Protein AF-A0A7S2MCY8-F1 (afdb_monomer)

Secondary structure (DSSP, 8-state):
-PPPPPPSS---SSPPP-EEEEEEE-HHHH-S-EEEEEEEEETTS---PPPTT---HHHHHHSTTEEEEEEE-----TTS--HHHHSSPPEEEEEE-HHHHHHTT--GGGEEEEEEEEETTS-B-

Radius of gyration: 19.54 Å; Cα contacts (8 Å, |Δi|>4): 190; chains: 1; bounding box: 38×48×67 Å

Solvent-accessible surface area (backbone atoms only — not comparable to full-atom values): 7787 Å² total; per-residue (Å²): 137,80,79,81,78,78,75,88,65,86,70,67,92,58,81,86,81,43,66,50,72,48,70,59,47,47,61,58,80,60,80,50,34,36,38,41,38,34,28,48,45,54,59,91,50,86,85,76,78,72,67,77,92,52,59,46,70,67,54,58,63,68,33,87,40,43,32,45,70,52,73,50,83,51,75,83,49,93,86,45,81,51,60,74,47,71,72,46,79,46,45,71,47,78,40,64,31,42,67,34,31,58,76,67,72,44,54,75,95,49,45,37,78,49,74,52,41,24,36,84,87,52,45,82,105

Nearest PDB structures (foldseek):
  1mec-assembly1_1  TM=2.496E-01  e=8.330E+00  Mengo virus

Mean predicted aligned error: 8.43 Å

Organism: NCBI:txid156173

Structure (mmCIF, N/CA/C/O backbone):
data_AF-A0A7S2MCY8-F1
#
_entry.id   AF-A0A7S2MCY8-F1
#
loop_
_atom_site.group_PDB
_atom_site.id
_atom_site.type_symbol
_atom_site.label_atom_id
_atom_site.label_alt_id
_atom_site.label_comp_id
_atom_site.label_asym_id
_atom_site.label_entity_id
_atom_site.label_seq_id
_atom_site.pdbx_PDB_ins_code
_atom_site.Cartn_x
_atom_site.Cartn_y
_atom_site.Cartn_z
_atom_site.occupancy
_atom_site.B_iso_or_equiv
_atom_site.auth_seq_id
_atom_site.auth_comp_id
_atom_site.auth_asym_id
_atom_site.auth_atom_id
_atom_site.pdbx_PDB_model_num
ATOM 1 N N . ASP A 1 1 ? 17.223 -29.636 43.127 1.00 54.00 1 ASP A N 1
ATOM 2 C CA . ASP A 1 1 ? 17.043 -28.565 42.132 1.00 54.00 1 ASP A CA 1
ATOM 3 C C . ASP A 1 1 ? 16.297 -29.063 40.915 1.00 54.00 1 ASP A C 1
ATOM 5 O O . ASP A 1 1 ? 16.877 -29.696 40.044 1.00 54.00 1 ASP A O 1
ATOM 9 N N . ALA A 1 2 ? 14.983 -28.848 40.894 1.00 64.62 2 ALA A N 1
ATOM 10 C CA . ALA A 1 2 ? 14.184 -29.096 39.702 1.00 64.62 2 ALA A CA 1
ATOM 11 C C . ALA A 1 2 ? 14.113 -27.794 38.901 1.00 64.62 2 ALA A C 1
ATOM 13 O O . ALA A 1 2 ? 13.778 -26.746 39.455 1.00 64.62 2 ALA A O 1
ATOM 14 N N . LEU A 1 3 ? 14.444 -27.862 37.611 1.00 68.88 3 LEU A N 1
ATOM 15 C CA . LEU A 1 3 ? 14.271 -26.732 36.705 1.00 68.88 3 LEU A CA 1
ATOM 16 C C . LEU A 1 3 ? 12.782 -26.341 36.650 1.00 68.88 3 LEU A C 1
ATOM 18 O O . LEU A 1 3 ? 11.920 -27.228 36.654 1.00 68.88 3 LEU A O 1
ATOM 22 N N . PRO A 1 4 ? 12.460 -25.037 36.609 1.00 72.19 4 PRO A N 1
ATOM 23 C CA . PRO A 1 4 ? 11.080 -24.584 36.556 1.00 72.19 4 PRO A CA 1
ATOM 24 C C . PRO A 1 4 ? 10.394 -25.107 35.291 1.00 72.19 4 PRO A C 1
ATOM 26 O O . PRO A 1 4 ? 10.974 -25.135 34.205 1.00 72.19 4 PRO A O 1
ATOM 29 N N . SER A 1 5 ? 9.143 -25.542 35.439 1.00 73.94 5 SER A N 1
ATOM 30 C CA . SER A 1 5 ? 8.350 -26.041 34.318 1.00 73.94 5 SER A CA 1
ATOM 31 C C . SER A 1 5 ? 8.036 -24.905 33.335 1.00 73.94 5 SER A C 1
ATOM 33 O O . SER A 1 5 ? 7.703 -23.803 33.783 1.00 73.94 5 SER A O 1
ATOM 35 N N . PRO A 1 6 ? 8.095 -25.145 32.012 1.00 66.31 6 PRO A N 1
ATOM 36 C CA . PRO A 1 6 ? 7.776 -24.120 31.028 1.00 66.31 6 PRO A CA 1
ATOM 37 C C . PRO A 1 6 ? 6.316 -23.654 31.183 1.00 66.31 6 PRO A C 1
ATOM 39 O O . PRO A 1 6 ? 5.439 -24.469 31.499 1.00 66.31 6 PRO A O 1
ATOM 42 N N . PRO A 1 7 ? 6.032 -22.353 30.983 1.00 66.25 7 PRO A N 1
ATOM 43 C CA . PRO A 1 7 ? 4.687 -21.810 31.126 1.00 66.25 7 PRO A CA 1
ATOM 44 C C . PRO A 1 7 ? 3.708 -22.526 30.182 1.00 66.25 7 PRO A C 1
ATOM 46 O O . PRO A 1 7 ? 3.973 -22.707 28.997 1.00 66.25 7 PRO A O 1
ATOM 49 N N . ARG A 1 8 ? 2.560 -22.952 30.728 1.00 61.97 8 ARG A N 1
ATOM 50 C CA . ARG A 1 8 ? 1.523 -23.727 30.012 1.00 61.97 8 ARG A CA 1
ATOM 51 C C . ARG A 1 8 ? 0.753 -22.923 28.969 1.00 61.97 8 ARG A C 1
ATOM 53 O O . ARG A 1 8 ? 0.003 -23.493 28.179 1.00 61.97 8 ARG A O 1
ATOM 60 N N . SER A 1 9 ? 0.885 -21.608 28.980 1.00 60.25 9 SER A N 1
ATOM 61 C CA . SER A 1 9 ? 0.261 -20.767 27.984 1.00 60.25 9 SER A CA 1
ATOM 62 C C . SER A 1 9 ? 1.126 -20.787 26.728 1.00 60.25 9 SER A C 1
ATOM 64 O O . SER A 1 9 ? 2.298 -20.417 26.741 1.00 60.25 9 SER A O 1
ATOM 66 N N . ARG A 1 10 ? 0.515 -21.167 25.604 1.00 54.19 10 ARG A N 1
ATOM 67 C CA . ARG A 1 10 ? 0.941 -20.705 24.281 1.00 54.19 10 ARG A CA 1
ATOM 68 C C . ARG A 1 10 ? 0.765 -19.182 24.237 1.00 54.19 10 ARG A C 1
ATOM 70 O O . ARG A 1 10 ? -0.110 -18.687 23.536 1.00 54.19 10 ARG A O 1
ATOM 77 N N . LEU A 1 11 ? 1.517 -18.441 25.052 1.00 55.22 11 LEU A N 1
ATOM 78 C CA . LEU A 1 11 ? 1.639 -16.996 24.948 1.00 55.22 11 LEU A CA 1
ATOM 79 C C . LEU A 1 11 ? 2.331 -16.756 23.613 1.00 55.22 11 LEU A C 1
ATOM 81 O O . LEU A 1 11 ? 3.553 -16.672 23.532 1.00 55.22 11 LEU A O 1
ATOM 85 N N . GLN A 1 12 ? 1.540 -16.715 22.544 1.00 56.69 12 GLN A N 1
ATOM 86 C CA . GLN A 1 12 ? 1.912 -15.984 21.354 1.00 56.69 12 GLN A CA 1
ATOM 87 C C . GLN A 1 12 ? 2.190 -14.568 21.857 1.00 56.69 12 GLN A C 1
ATOM 89 O O . GLN A 1 12 ? 1.278 -13.824 22.199 1.00 56.69 12 GLN A O 1
ATOM 94 N N . LEU A 1 13 ? 3.472 -14.227 21.994 1.00 62.69 13 LEU A N 1
ATOM 95 C CA . LEU A 1 13 ? 3.911 -12.901 22.437 1.00 62.69 13 LEU A CA 1
ATOM 96 C C . LEU A 1 13 ? 3.576 -11.814 21.398 1.00 62.69 13 LEU A C 1
ATOM 98 O O . LEU A 1 13 ? 3.904 -10.649 21.601 1.00 62.69 13 LEU A O 1
ATOM 102 N N . ARG A 1 14 ? 2.979 -12.201 20.264 1.00 66.81 14 ARG A N 1
ATOM 103 C CA . ARG A 1 14 ?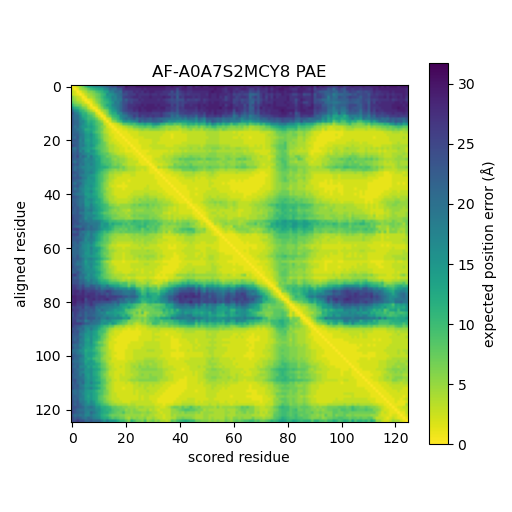 2.627 -11.351 19.132 1.00 66.81 14 ARG A CA 1
ATOM 104 C C . ARG A 1 14 ? 1.258 -11.763 18.605 1.00 66.81 14 ARG A C 1
ATOM 106 O O . ARG A 1 14 ? 0.967 -12.955 18.504 1.00 66.81 14 ARG A O 1
ATOM 113 N N . GLU A 1 15 ? 0.444 -10.763 18.296 1.00 75.50 15 GLU A N 1
ATOM 114 C CA . GLU A 1 15 ? -0.807 -10.922 17.557 1.00 75.50 15 GLU A CA 1
ATOM 115 C C . GLU A 1 15 ? -0.555 -11.569 16.184 1.00 75.50 15 GLU A C 1
ATOM 117 O O . GLU A 1 15 ? 0.543 -11.473 15.631 1.00 75.50 15 GLU A O 1
ATOM 122 N N . MET A 1 16 ? -1.559 -12.268 15.649 1.00 83.88 16 MET A N 1
ATOM 123 C CA . MET A 1 16 ? -1.487 -12.801 14.287 1.00 83.88 16 MET A CA 1
ATOM 124 C C . MET A 1 16 ? -1.496 -11.627 13.295 1.00 83.88 16 MET A C 1
ATOM 126 O O . MET A 1 16 ? -2.393 -10.787 13.404 1.00 83.88 16 MET A O 1
ATOM 130 N N . PRO A 1 17 ? -0.541 -11.554 12.349 1.00 90.50 17 PRO A N 1
ATOM 131 C CA . PRO A 1 17 ? -0.462 -10.427 11.435 1.00 90.50 17 PRO A CA 1
ATOM 132 C C . PRO A 1 17 ? -1.574 -10.474 10.384 1.00 90.50 17 PRO A C 1
ATOM 134 O O . PRO A 1 17 ? -1.957 -11.543 9.901 1.00 90.50 17 PRO A O 1
ATOM 137 N N . TYR A 1 18 ? -2.053 -9.296 10.003 1.00 94.50 18 TYR A N 1
ATOM 138 C CA . TYR A 1 18 ? -2.910 -9.074 8.848 1.00 94.50 18 TYR A CA 1
ATOM 139 C C . TYR A 1 18 ? -2.094 -8.408 7.745 1.00 94.50 18 TYR A C 1
ATOM 141 O O . TYR A 1 18 ? -1.451 -7.388 7.979 1.00 94.50 18 TYR A O 1
ATOM 149 N N . TYR A 1 19 ? -2.157 -8.968 6.537 1.00 95.56 19 TYR A N 1
ATOM 150 C CA . TYR A 1 19 ? -1.454 -8.445 5.369 1.00 95.56 19 TYR A CA 1
ATOM 151 C C . TYR A 1 19 ? -2.437 -7.922 4.322 1.00 95.56 19 TYR A C 1
ATOM 153 O O . TYR A 1 19 ? -3.417 -8.595 3.994 1.00 95.56 19 TYR A O 1
ATOM 161 N N . ALA A 1 20 ? -2.142 -6.749 3.764 1.00 95.81 20 ALA A N 1
ATOM 162 C CA . ALA A 1 20 ? -2.624 -6.359 2.447 1.00 95.81 20 ALA A CA 1
ATOM 163 C C . ALA A 1 20 ? -1.778 -7.089 1.397 1.00 95.81 20 ALA A C 1
ATOM 16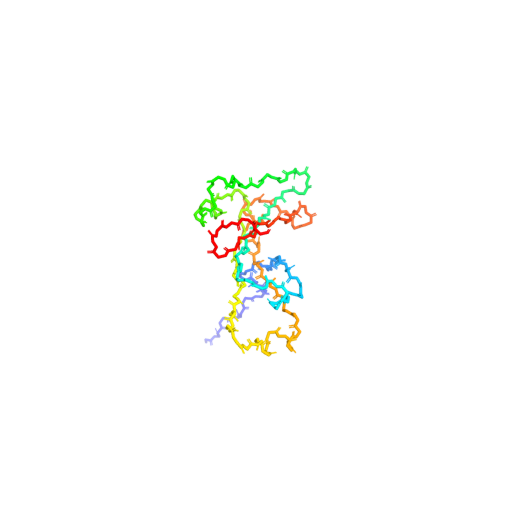5 O O . ALA A 1 20 ? -0.549 -7.075 1.486 1.00 95.81 20 ALA A O 1
ATOM 166 N N . ILE A 1 21 ? -2.433 -7.747 0.438 1.00 95.50 21 ILE A N 1
ATOM 167 C CA . ILE A 1 21 ? -1.761 -8.553 -0.586 1.00 95.50 21 ILE A CA 1
ATOM 168 C C . ILE A 1 21 ? -2.103 -7.987 -1.958 1.00 95.50 21 ILE A C 1
ATOM 170 O O . ILE A 1 21 ? -3.269 -7.995 -2.356 1.00 95.50 21 ILE A O 1
ATOM 174 N N . PHE A 1 22 ? -1.080 -7.550 -2.684 1.00 93.94 22 PHE A N 1
ATOM 175 C CA . PHE A 1 22 ? -1.171 -7.233 -4.104 1.00 93.94 22 PHE A CA 1
ATOM 176 C C . PHE A 1 22 ? -0.662 -8.447 -4.860 1.00 93.94 22 PHE A C 1
ATOM 178 O O . PHE A 1 22 ? 0.510 -8.802 -4.744 1.00 93.94 22 PHE A O 1
ATOM 185 N N . ARG A 1 23 ? -1.576 -9.133 -5.540 1.00 92.44 23 ARG A N 1
ATOM 186 C CA . ARG A 1 23 ? -1.304 -10.449 -6.110 1.00 92.44 23 ARG A CA 1
ATOM 187 C C . ARG A 1 23 ? -0.758 -10.358 -7.518 1.00 92.44 23 ARG A C 1
ATOM 189 O O . ARG A 1 23 ? -1.178 -9.483 -8.270 1.00 92.44 23 ARG A O 1
ATOM 196 N N . GLU A 1 24 ? 0.095 -11.318 -7.856 1.00 91.88 24 GLU A N 1
ATOM 197 C CA . GLU A 1 24 ? 0.563 -11.556 -9.225 1.00 91.88 24 GLU A CA 1
ATOM 198 C C . GLU A 1 24 ? 1.113 -10.286 -9.901 1.00 91.88 24 GLU A C 1
ATOM 200 O O . GLU A 1 24 ? 0.880 -10.042 -11.085 1.00 91.88 24 GLU A O 1
ATOM 205 N N . ILE A 1 25 ? 1.859 -9.462 -9.156 1.00 88.88 25 ILE A N 1
ATOM 206 C CA . ILE A 1 25 ? 2.499 -8.266 -9.704 1.00 88.88 25 ILE A CA 1
ATOM 207 C C . ILE A 1 25 ? 3.512 -8.698 -10.758 1.00 88.88 25 ILE A C 1
ATOM 209 O O . ILE A 1 25 ? 4.496 -9.386 -10.469 1.00 88.88 25 ILE A O 1
ATOM 213 N N . LYS A 1 26 ? 3.294 -8.228 -11.984 1.00 86.75 26 LYS A N 1
ATOM 214 C CA . LYS A 1 26 ? 4.201 -8.423 -13.110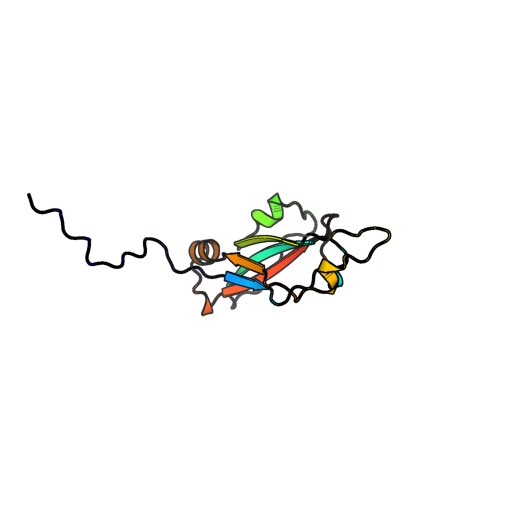 1.00 86.75 26 LYS A CA 1
ATOM 215 C C . LYS A 1 26 ? 4.997 -7.154 -13.356 1.00 86.75 26 LYS A C 1
ATOM 217 O O . LYS A 1 26 ? 4.517 -6.200 -13.959 1.00 86.75 26 LYS A O 1
ATOM 222 N N . VAL A 1 27 ? 6.248 -7.172 -12.912 1.00 83.12 27 VAL A N 1
ATOM 223 C CA . VAL A 1 27 ? 7.175 -6.034 -13.021 1.00 83.12 27 VAL A CA 1
ATOM 224 C C . VAL A 1 27 ? 7.347 -5.568 -14.472 1.00 83.12 27 VAL A C 1
ATOM 226 O O . VAL A 1 27 ? 7.429 -4.369 -14.723 1.00 83.12 27 VAL A O 1
ATOM 229 N N . ALA A 1 28 ? 7.331 -6.499 -15.432 1.00 78.88 28 ALA A N 1
ATOM 230 C CA . ALA A 1 28 ? 7.413 -6.192 -16.859 1.00 78.88 28 ALA A CA 1
ATOM 231 C C . ALA A 1 28 ? 6.223 -5.363 -17.384 1.00 78.88 28 ALA A C 1
ATOM 233 O O . ALA A 1 28 ? 6.395 -4.555 -18.291 1.00 78.88 28 ALA A O 1
ATOM 234 N N . GLU A 1 29 ? 5.023 -5.511 -16.809 1.00 83.12 29 GLU A N 1
ATOM 235 C CA . GLU A 1 29 ? 3.838 -4.762 -17.255 1.00 83.12 29 GLU A CA 1
ATOM 236 C C . GLU A 1 29 ? 3.865 -3.296 -16.777 1.00 83.12 29 GLU A C 1
ATOM 238 O O . GLU A 1 29 ? 3.275 -2.426 -17.417 1.00 83.12 29 GLU A O 1
ATOM 243 N N . LEU A 1 30 ? 4.600 -2.996 -15.697 1.00 80.38 30 LEU A N 1
ATOM 244 C CA . LEU A 1 30 ? 4.677 -1.653 -15.109 1.00 80.38 30 LEU A CA 1
ATOM 245 C C . LEU A 1 30 ? 5.534 -0.685 -15.937 1.00 80.38 30 LEU A C 1
ATOM 247 O O . LEU A 1 30 ? 5.258 0.515 -15.953 1.00 80.38 30 LEU A O 1
ATOM 251 N N . ASN A 1 31 ? 6.555 -1.196 -16.640 1.00 79.81 31 ASN A N 1
ATOM 252 C CA . ASN A 1 31 ? 7.495 -0.444 -17.493 1.00 79.81 31 ASN A CA 1
ATOM 253 C C . ASN A 1 31 ? 8.221 0.744 -16.825 1.00 79.81 31 ASN A C 1
ATOM 255 O O . ASN A 1 31 ? 8.911 1.506 -17.502 1.00 79.81 31 ASN A O 1
ATOM 259 N N . ARG A 1 32 ? 8.072 0.911 -15.511 1.00 85.38 32 ARG A N 1
ATOM 260 C CA . ARG A 1 32 ? 8.687 1.953 -14.690 1.00 85.38 32 ARG A CA 1
ATOM 261 C C . ARG A 1 32 ? 8.690 1.506 -13.223 1.00 85.38 32 ARG A C 1
ATOM 263 O O . ARG A 1 32 ? 7.848 0.682 -12.851 1.00 85.38 32 ARG A O 1
ATOM 270 N N . PRO A 1 33 ? 9.621 1.997 -12.394 1.00 88.38 33 PRO A N 1
ATOM 271 C CA . PRO A 1 33 ? 9.566 1.766 -10.956 1.00 88.38 33 PRO A CA 1
ATOM 272 C C . PRO A 1 33 ? 8.375 2.515 -10.346 1.00 88.38 33 PRO A C 1
ATOM 274 O O . PRO A 1 33 ? 8.032 3.608 -10.792 1.00 88.38 33 PRO A O 1
ATOM 277 N N . VAL A 1 34 ? 7.753 1.933 -9.323 1.00 92.38 34 VAL A N 1
ATOM 278 C CA . VAL A 1 34 ? 6.642 2.569 -8.600 1.00 92.38 34 VAL A CA 1
ATOM 279 C C . VAL A 1 34 ? 6.766 2.372 -7.094 1.00 92.38 34 VAL A C 1
ATOM 281 O O . VAL A 1 34 ? 7.297 1.363 -6.631 1.00 92.38 34 VAL A O 1
ATOM 284 N N . SER A 1 35 ? 6.240 3.318 -6.323 1.00 94.25 35 SER A N 1
ATOM 285 C CA . SER A 1 35 ? 6.082 3.221 -4.871 1.00 94.25 35 SER A CA 1
ATOM 286 C C . SER A 1 35 ? 4.606 3.099 -4.519 1.00 94.25 35 SER A C 1
ATOM 288 O O . SER A 1 35 ? 3.795 3.914 -4.949 1.00 94.25 35 SER A O 1
ATOM 290 N N . VAL A 1 36 ? 4.249 2.095 -3.724 1.00 95.75 36 VAL A N 1
ATOM 291 C CA . VAL A 1 36 ? 2.870 1.818 -3.313 1.00 95.75 36 VAL A CA 1
ATOM 292 C C . V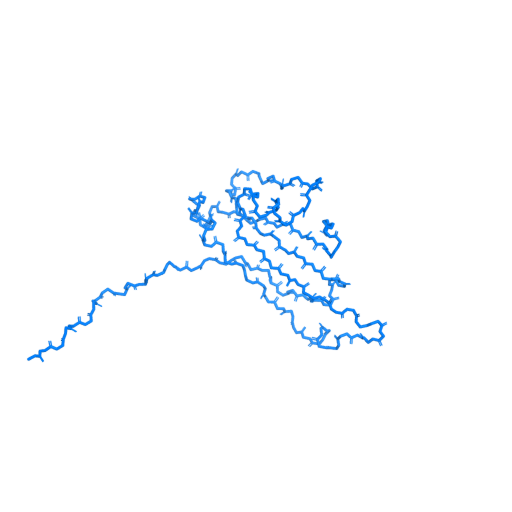AL A 1 36 ? 2.709 2.172 -1.843 1.00 95.75 36 VAL A C 1
ATOM 294 O O . VAL A 1 36 ? 3.369 1.584 -0.993 1.00 95.75 36 VAL A O 1
ATOM 297 N N . TYR A 1 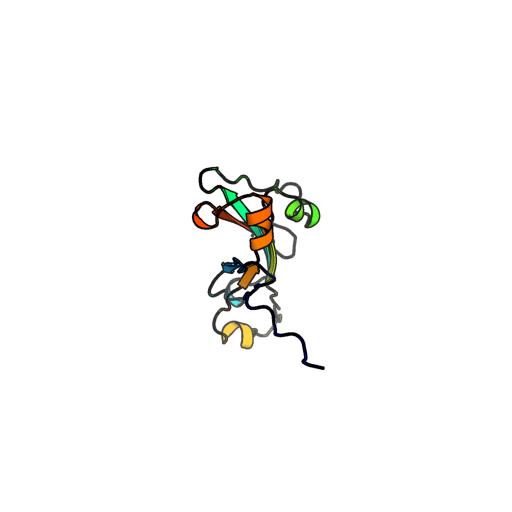37 ? 1.802 3.094 -1.535 1.00 96.44 37 TYR A N 1
ATOM 298 C CA . TYR A 1 37 ? 1.438 3.512 -0.182 1.00 96.44 37 TYR A CA 1
ATOM 299 C C . TYR A 1 37 ? 0.048 2.982 0.145 1.00 96.44 37 TYR A C 1
ATOM 301 O O . TYR A 1 37 ? -0.910 3.282 -0.563 1.00 96.44 37 TYR A O 1
ATOM 309 N N . VAL A 1 38 ? -0.077 2.195 1.210 1.00 97.44 38 VAL A N 1
ATOM 310 C CA . VAL A 1 38 ? -1.322 1.524 1.600 1.00 97.44 38 VAL A CA 1
ATOM 311 C C . VAL A 1 38 ? -1.950 2.210 2.795 1.00 97.44 38 VAL A C 1
ATOM 313 O O . VAL A 1 38 ? -1.281 2.513 3.784 1.00 97.44 38 VAL A O 1
ATOM 316 N N . TYR A 1 39 ? -3.266 2.365 2.720 1.00 96.62 39 TYR A N 1
ATOM 317 C CA . TYR A 1 39 ? -4.109 2.959 3.740 1.00 96.62 39 TYR A CA 1
ATOM 318 C C . TYR A 1 39 ? -5.205 1.984 4.157 1.00 96.62 39 TYR A C 1
ATOM 320 O O . TYR A 1 39 ? -5.746 1.232 3.345 1.00 96.62 39 TYR A O 1
ATOM 328 N N . VAL A 1 40 ? -5.553 2.024 5.435 1.00 96.81 40 VAL A N 1
ATOM 329 C CA . VAL A 1 40 ? -6.654 1.282 6.042 1.00 96.81 40 VAL A CA 1
ATOM 330 C C . VAL A 1 40 ? -7.699 2.283 6.519 1.00 96.81 40 VAL A C 1
ATOM 332 O O . VAL A 1 40 ? -7.373 3.225 7.240 1.00 96.81 40 VAL A O 1
ATOM 335 N N . HIS A 1 41 ? -8.962 2.058 6.168 1.00 95.75 41 HIS A N 1
ATOM 336 C CA . HIS A 1 41 ? -10.085 2.877 6.632 1.00 95.75 41 HIS A CA 1
ATOM 337 C C . HIS A 1 41 ? -11.308 2.015 6.976 1.00 95.75 41 HIS A C 1
ATOM 339 O O . HIS A 1 41 ? -11.350 0.827 6.646 1.00 95.75 41 HIS A O 1
ATOM 345 N N . ASP A 1 42 ? -12.308 2.584 7.662 1.00 95.75 42 ASP A N 1
ATOM 346 C CA . ASP A 1 42 ? -13.580 1.884 7.890 1.00 95.75 42 ASP A CA 1
ATOM 347 C C . ASP A 1 42 ? -14.328 1.760 6.552 1.00 95.75 42 ASP A C 1
ATOM 349 O O . ASP A 1 42 ? -14.553 2.756 5.859 1.00 95.75 42 ASP A O 1
ATOM 353 N N . ALA A 1 43 ? -14.731 0.541 6.198 1.00 95.69 43 ALA A N 1
ATOM 354 C CA . ALA A 1 43 ? -15.416 0.230 4.946 1.00 95.69 43 ALA A CA 1
ATOM 355 C C . ALA A 1 43 ? -16.784 0.926 4.799 1.00 95.69 43 ALA A C 1
ATOM 357 O O . ALA A 1 43 ? -17.303 1.032 3.691 1.00 95.69 43 ALA A O 1
A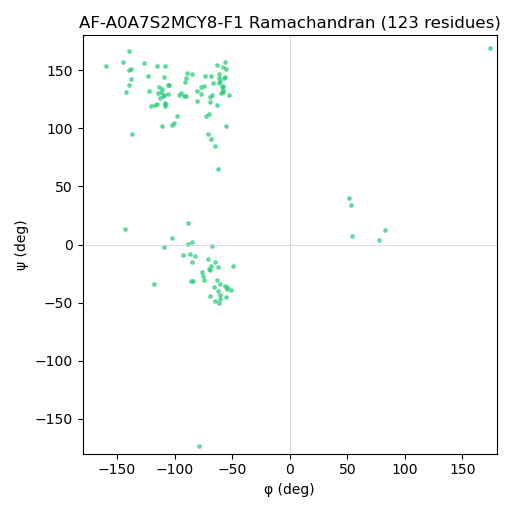TOM 358 N N . SER A 1 44 ? -17.382 1.393 5.898 1.00 95.00 44 SER A N 1
ATOM 359 C CA . SER A 1 44 ? -18.627 2.173 5.887 1.00 95.00 44 SER A CA 1
ATOM 360 C C . SER A 1 44 ? -18.419 3.662 5.595 1.00 95.00 44 SER A C 1
ATOM 362 O O . SER A 1 44 ? -19.391 4.381 5.361 1.00 95.00 44 SER A O 1
ATOM 364 N N . THR A 1 45 ? -17.169 4.128 5.592 1.00 91.38 45 THR A N 1
ATOM 365 C CA . THR A 1 45 ? -16.808 5.524 5.326 1.00 91.38 45 THR A CA 1
ATOM 366 C C . THR A 1 45 ? -16.090 5.647 3.983 1.00 91.38 45 THR A C 1
ATOM 368 O O . THR A 1 45 ? -15.178 4.858 3.720 1.00 91.38 45 THR A O 1
ATOM 371 N N . PRO A 1 46 ? -16.459 6.619 3.127 1.00 90.81 46 PRO A N 1
ATOM 372 C CA . PRO A 1 46 ? -15.682 6.922 1.933 1.00 90.81 46 PRO A CA 1
ATOM 373 C C . PRO A 1 46 ? -14.244 7.281 2.310 1.00 90.81 46 PRO A C 1
ATOM 375 O O . PRO A 1 46 ? -14.022 8.079 3.222 1.00 90.81 46 PRO A O 1
ATOM 378 N N . TRP A 1 47 ? -13.277 6.691 1.612 1.00 91.56 47 TRP A N 1
ATOM 379 C CA . TRP A 1 47 ? -11.881 7.080 1.757 1.00 91.56 47 TRP A CA 1
ATOM 380 C C . TRP A 1 47 ? -11.620 8.380 1.005 1.00 91.56 47 TRP A C 1
ATOM 382 O O . TRP A 1 47 ? -12.038 8.535 -0.144 1.00 91.56 47 TRP A O 1
ATOM 392 N N . THR A 1 48 ? -10.901 9.290 1.654 1.00 89.44 48 THR A N 1
ATOM 393 C CA . THR A 1 48 ? -10.400 10.513 1.032 1.00 89.44 48 THR A CA 1
ATOM 394 C C . THR A 1 48 ? -8.891 10.365 0.874 1.00 89.44 48 THR A C 1
ATOM 396 O O . THR A 1 48 ? -8.211 10.203 1.893 1.00 89.44 48 THR A O 1
ATOM 399 N N . PRO A 1 49 ? -8.354 10.401 -0.358 1.00 85.62 49 PRO A N 1
ATOM 400 C CA . PRO A 1 49 ? -6.915 10.355 -0.557 1.00 85.62 49 PRO A CA 1
ATOM 401 C C . PRO A 1 49 ? -6.235 11.582 0.073 1.00 85.62 49 PRO A C 1
ATOM 403 O O . PRO A 1 49 ? -6.872 12.634 0.211 1.00 85.62 49 PRO A O 1
ATOM 406 N N . PRO A 1 50 ? -4.948 11.477 0.453 1.00 84.88 50 PRO A N 1
ATOM 407 C CA . PRO A 1 50 ? -4.148 12.655 0.773 1.00 84.88 50 PRO A CA 1
ATOM 408 C C . PRO A 1 50 ? -4.138 13.640 -0.405 1.00 84.88 50 PRO A C 1
ATOM 410 O O . PRO A 1 50 ? -4.379 13.250 -1.549 1.00 84.88 50 PRO A O 1
ATOM 413 N N . SER A 1 51 ? -3.880 14.922 -0.126 1.00 81.50 51 SER A N 1
ATOM 414 C CA . SER A 1 51 ? -3.753 15.902 -1.208 1.00 81.50 51 SER A CA 1
ATOM 415 C C . SER A 1 51 ? -2.612 15.496 -2.134 1.00 81.50 51 SER A C 1
ATOM 417 O O . SER A 1 51 ? -1.507 15.233 -1.670 1.00 81.50 51 SER A O 1
ATOM 419 N N . PHE A 1 52 ? -2.880 15.478 -3.436 1.00 79.62 52 PHE A N 1
ATOM 420 C CA . PHE A 1 52 ? -1.863 15.236 -4.457 1.00 79.62 52 PHE A CA 1
ATOM 421 C C . PHE A 1 52 ? -1.116 16.517 -4.857 1.00 79.62 52 PHE A C 1
ATOM 423 O O . PHE A 1 52 ? -0.243 16.463 -5.713 1.00 79.62 52 PHE A O 1
ATOM 430 N N . ASP A 1 53 ? -1.430 17.658 -4.229 1.00 80.25 53 ASP A N 1
ATOM 431 C CA . ASP A 1 53 ? -0.646 18.892 -4.379 1.00 80.25 53 ASP A CA 1
ATOM 432 C C . ASP A 1 53 ? 0.738 18.769 -3.711 1.00 80.25 53 ASP A C 1
ATOM 434 O O . ASP A 1 53 ? 1.664 19.502 -4.056 1.00 80.25 53 ASP A O 1
ATOM 438 N N . ASP A 1 54 ? 0.870 17.847 -2.751 1.00 81.25 54 ASP A N 1
ATOM 439 C CA . ASP A 1 54 ? 2.122 17.464 -2.099 1.00 81.25 54 ASP A CA 1
ATOM 440 C C . ASP A 1 54 ? 2.178 15.936 -1.954 1.00 81.25 54 ASP A C 1
ATOM 442 O O . ASP A 1 54 ? 1.651 15.353 -1.006 1.00 81.25 54 ASP A O 1
ATOM 446 N N . THR A 1 55 ? 2.829 15.284 -2.915 1.00 84.69 55 THR A N 1
ATOM 447 C CA . THR A 1 55 ? 3.066 13.833 -2.930 1.00 84.69 55 THR A CA 1
ATOM 448 C C . THR A 1 55 ? 4.360 13.435 -2.219 1.00 84.69 55 THR A C 1
ATOM 450 O O . THR A 1 55 ? 4.858 12.325 -2.422 1.00 84.69 55 THR A O 1
ATOM 453 N N . SER A 1 56 ? 4.927 14.304 -1.371 1.00 88.19 56 SER A N 1
ATOM 454 C CA . SER A 1 56 ? 6.114 13.945 -0.601 1.00 88.19 56 SER A CA 1
ATOM 455 C C . SER A 1 56 ? 5.866 12.695 0.247 1.00 88.19 56 SER A C 1
ATOM 457 O O . SER A 1 56 ? 4.790 12.473 0.813 1.00 88.19 56 SER A O 1
ATOM 459 N N . GLU A 1 57 ? 6.900 11.862 0.357 1.00 87.12 57 GLU A N 1
ATOM 460 C CA . GLU A 1 57 ? 6.855 10.631 1.145 1.00 87.12 57 GLU A CA 1
ATOM 461 C C . GLU A 1 57 ? 6.428 10.902 2.598 1.00 87.12 57 GLU A C 1
ATOM 463 O O . GLU A 1 57 ? 5.691 10.114 3.194 1.00 87.12 57 GLU A O 1
ATOM 468 N N . GLU A 1 58 ? 6.853 12.034 3.164 1.00 89.50 58 GLU A N 1
ATOM 469 C CA . GLU A 1 58 ? 6.453 12.459 4.503 1.00 89.50 58 GLU A CA 1
ATOM 470 C C . GLU A 1 58 ? 4.937 12.682 4.592 1.00 89.50 58 GLU A C 1
ATOM 472 O O . GLU A 1 58 ? 4.287 12.090 5.460 1.00 89.50 58 GLU A O 1
ATOM 477 N N . THR A 1 59 ? 4.361 13.453 3.667 1.00 90.56 59 THR A N 1
ATOM 478 C CA . THR A 1 59 ? 2.921 13.736 3.626 1.00 90.56 59 THR A CA 1
ATOM 479 C C . THR A 1 59 ? 2.105 12.454 3.459 1.00 90.56 59 THR A C 1
ATOM 481 O O . THR A 1 59 ? 1.138 12.225 4.194 1.00 90.56 59 THR A O 1
ATOM 484 N N . LEU A 1 60 ? 2.532 11.551 2.573 1.00 92.69 60 LEU A N 1
ATOM 485 C CA . LEU A 1 60 ? 1.849 10.274 2.359 1.00 92.69 60 LEU A CA 1
ATOM 486 C C . LEU A 1 60 ? 1.907 9.346 3.579 1.00 92.69 60 LEU A C 1
ATOM 488 O O . LEU A 1 60 ? 0.919 8.663 3.864 1.00 92.69 60 LEU A O 1
ATOM 492 N N . ARG A 1 61 ? 3.023 9.333 4.319 1.00 93.38 61 ARG A N 1
ATOM 493 C CA . ARG A 1 61 ? 3.191 8.527 5.543 1.00 93.38 61 ARG A CA 1
ATOM 494 C C . ARG A 1 61 ? 2.447 9.100 6.750 1.00 93.38 61 ARG A C 1
ATOM 496 O O . ARG A 1 61 ? 2.098 8.344 7.656 1.00 93.38 61 ARG A O 1
ATOM 503 N N . GLN A 1 62 ? 2.228 10.413 6.790 1.00 92.06 62 GLN A N 1
ATOM 504 C CA . GLN A 1 62 ? 1.486 11.088 7.862 1.00 92.06 62 GLN A CA 1
ATOM 505 C C . GLN A 1 62 ? -0.033 11.081 7.639 1.00 92.06 62 GLN A C 1
ATOM 507 O O . GLN A 1 62 ? -0.794 11.339 8.575 1.00 92.06 62 GLN A O 1
ATOM 512 N N . ALA A 1 63 ? -0.487 10.775 6.421 1.00 91.94 63 ALA A N 1
ATOM 513 C CA . ALA A 1 63 ? -1.902 10.732 6.091 1.00 91.94 63 ALA A CA 1
ATOM 514 C C . ALA A 1 63 ? -2.674 9.681 6.912 1.00 91.94 63 ALA A C 1
ATOM 516 O O . ALA A 1 63 ? -2.173 8.615 7.286 1.00 91.94 63 ALA A O 1
ATOM 517 N N . ALA A 1 64 ? -3.935 10.005 7.204 1.00 91.12 64 ALA A N 1
ATOM 518 C CA . ALA A 1 64 ? -4.783 9.187 8.057 1.00 91.12 64 ALA A CA 1
ATOM 519 C C . ALA A 1 64 ? -4.948 7.769 7.492 1.00 91.12 64 ALA A C 1
ATOM 521 O O . ALA A 1 64 ? -5.190 7.569 6.303 1.00 91.12 64 ALA A O 1
ATOM 522 N N . GLY A 1 65 ? -4.834 6.776 8.374 1.00 92.62 65 GLY A N 1
ATOM 523 C CA . GLY A 1 65 ? -4.969 5.375 7.993 1.00 92.62 65 GLY A CA 1
ATOM 524 C C . GLY A 1 65 ? -3.741 4.778 7.308 1.00 92.62 65 GLY A C 1
ATOM 525 O O . GLY A 1 65 ? -3.816 3.612 6.930 1.00 92.62 65 GLY A O 1
ATOM 526 N N . PHE A 1 66 ? -2.625 5.507 7.161 1.00 95.62 66 PHE A N 1
ATOM 527 C CA . PHE A 1 66 ? -1.397 4.948 6.589 1.00 95.62 66 PHE A CA 1
ATOM 528 C C . PHE A 1 66 ? -0.985 3.658 7.312 1.00 95.62 66 PHE A C 1
ATOM 530 O O . PHE A 1 66 ? -0.921 3.603 8.544 1.00 95.62 66 PHE A O 1
ATOM 537 N N . ALA A 1 67 ? -0.737 2.610 6.531 1.00 96.44 67 ALA A N 1
ATOM 538 C CA . ALA A 1 67 ? -0.460 1.272 7.032 1.00 96.44 67 ALA A CA 1
ATOM 539 C C . ALA A 1 67 ? 0.929 0.764 6.667 1.00 96.44 67 ALA A C 1
ATOM 541 O O . ALA A 1 67 ? 1.558 0.077 7.467 1.00 96.44 67 ALA A O 1
ATOM 542 N N . GLY A 1 68 ? 1.429 1.139 5.497 1.00 96.19 68 GLY A N 1
ATOM 543 C CA . GLY A 1 68 ? 2.761 0.773 5.054 1.00 96.19 68 GLY A CA 1
ATOM 544 C C . GLY A 1 68 ? 3.002 1.214 3.624 1.00 96.19 68 GLY A C 1
ATOM 545 O O . GLY A 1 68 ? 2.075 1.623 2.926 1.00 96.19 68 GLY A O 1
ATOM 546 N N . ALA A 1 69 ? 4.256 1.135 3.201 1.00 95.44 69 ALA A N 1
ATOM 547 C CA . ALA A 1 69 ? 4.643 1.403 1.829 1.00 95.44 69 ALA A CA 1
ATOM 548 C C . ALA A 1 69 ? 5.691 0.390 1.376 1.00 95.44 69 ALA A C 1
ATOM 550 O O . ALA A 1 69 ? 6.471 -0.089 2.203 1.00 95.44 69 ALA A O 1
ATOM 551 N N . ASP A 1 70 ? 5.702 0.089 0.083 1.00 95.00 70 ASP A N 1
ATOM 552 C CA . ASP A 1 70 ? 6.703 -0.768 -0.546 1.00 95.00 70 ASP A CA 1
ATOM 553 C C . ASP A 1 70 ? 7.012 -0.279 -1.970 1.00 95.00 70 ASP A C 1
ATOM 555 O O . ASP A 1 70 ? 6.216 0.439 -2.579 1.00 95.00 70 ASP A O 1
ATOM 559 N N . GLY A 1 71 ? 8.189 -0.631 -2.480 1.00 91.12 71 GLY A N 1
ATOM 560 C CA . GLY A 1 71 ? 8.686 -0.213 -3.786 1.00 91.12 71 GLY A CA 1
ATOM 561 C C . GLY A 1 71 ? 8.765 -1.382 -4.759 1.00 91.12 71 GLY A C 1
ATOM 562 O O . GLY A 1 71 ? 9.354 -2.420 -4.460 1.00 91.12 71 GLY A O 1
ATOM 563 N N . ILE A 1 72 ? 8.229 -1.194 -5.962 1.00 89.19 72 ILE A N 1
ATOM 564 C CA . ILE A 1 72 ? 8.395 -2.126 -7.073 1.00 89.19 72 ILE A CA 1
ATOM 565 C C . ILE A 1 72 ? 9.477 -1.560 -7.982 1.00 89.19 72 ILE A C 1
ATOM 567 O O . ILE A 1 72 ? 9.264 -0.597 -8.719 1.00 89.19 72 ILE A O 1
ATOM 571 N N . PHE A 1 73 ? 10.665 -2.152 -7.910 1.00 83.19 73 PHE A N 1
ATOM 572 C CA . PHE A 1 73 ? 11.805 -1.719 -8.709 1.00 83.19 73 PHE A CA 1
ATOM 573 C C . PHE A 1 73 ? 11.726 -2.283 -10.127 1.00 83.19 73 PHE A C 1
ATOM 575 O O . PHE A 1 7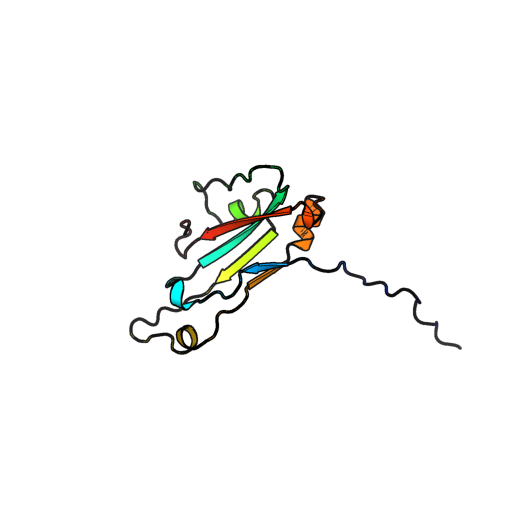3 ? 11.556 -3.486 -10.325 1.00 83.19 73 PHE A O 1
ATOM 582 N N . PHE A 1 74 ? 11.932 -1.411 -11.110 1.00 74.94 74 PHE A N 1
ATOM 583 C CA . PHE A 1 74 ? 12.066 -1.767 -12.516 1.00 74.94 74 PHE A CA 1
ATOM 584 C C . PHE A 1 74 ? 13.413 -1.266 -13.037 1.00 74.94 74 PHE A C 1
ATOM 586 O O . PHE A 1 74 ? 13.774 -0.109 -12.830 1.00 74.94 74 PHE A O 1
ATOM 593 N N . PHE A 1 75 ? 14.147 -2.130 -13.737 1.00 68.69 75 PHE A N 1
ATOM 594 C CA . PHE A 1 75 ? 15.374 -1.755 -14.434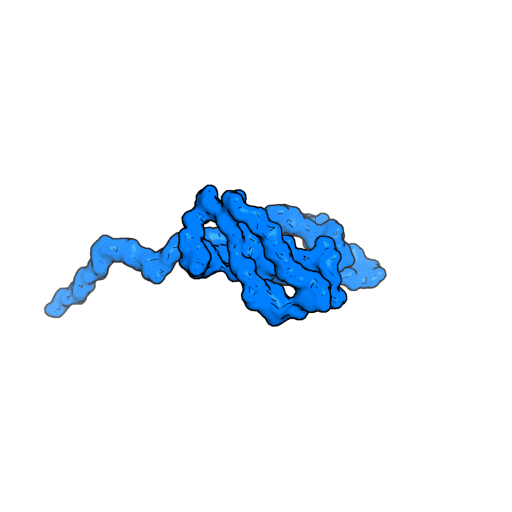 1.00 68.69 75 PHE A CA 1
ATOM 595 C C . PHE A 1 75 ? 15.129 -1.834 -15.940 1.00 68.69 75 PHE A C 1
ATOM 597 O O . PHE A 1 75 ? 15.150 -2.920 -16.521 1.00 68.69 75 PHE A O 1
ATOM 604 N N . ALA A 1 76 ? 14.919 -0.679 -16.574 1.00 61.69 76 ALA A N 1
ATOM 605 C CA . ALA A 1 76 ? 14.934 -0.566 -18.025 1.00 61.69 76 ALA A CA 1
ATOM 606 C C . ALA A 1 76 ? 16.383 -0.720 -18.510 1.00 61.69 76 ALA A C 1
ATOM 608 O O . ALA A 1 76 ? 17.158 0.237 -18.502 1.00 61.69 76 ALA A O 1
ATOM 609 N N . LEU A 1 77 ? 16.793 -1.924 -18.906 1.00 60.78 77 LEU A N 1
ATOM 610 C CA . LEU A 1 77 ? 18.033 -2.063 -19.665 1.00 60.78 77 LEU A CA 1
ATOM 611 C C . LEU A 1 77 ? 17.736 -1.517 -21.068 1.00 60.78 77 LEU A C 1
ATOM 613 O O . LEU A 1 77 ? 16.959 -2.117 -21.803 1.00 60.78 77 LEU A O 1
ATOM 617 N N . GLN A 1 78 ? 18.322 -0.363 -21.410 1.00 56.94 78 GLN A N 1
ATOM 618 C CA . GLN A 1 78 ? 18.051 0.422 -22.631 1.00 56.94 78 GLN A CA 1
ATOM 619 C C . GLN A 1 78 ? 18.076 -0.390 -23.946 1.00 56.94 78 GLN A C 1
ATOM 621 O O . GLN A 1 78 ? 17.502 0.042 -24.944 1.00 56.94 78 GLN A O 1
ATOM 626 N N . ASP A 1 79 ? 18.678 -1.583 -23.944 1.00 57.12 79 ASP A N 1
ATOM 627 C CA . ASP A 1 79 ? 18.884 -2.399 -25.140 1.00 57.12 79 ASP A CA 1
ATOM 628 C C . ASP A 1 79 ? 18.727 -3.913 -24.876 1.00 57.12 79 ASP A C 1
ATOM 630 O O . ASP A 1 79 ? 19.097 -4.742 -25.712 1.00 57.12 79 ASP A O 1
ATOM 634 N N . ARG A 1 80 ? 18.163 -4.308 -23.723 1.00 56.50 80 ARG A N 1
ATOM 635 C CA . ARG A 1 80 ? 17.827 -5.710 -23.419 1.00 56.50 80 ARG A CA 1
ATOM 636 C C . ARG A 1 80 ? 16.514 -5.775 -22.660 1.00 56.50 80 ARG A C 1
ATOM 638 O O . ARG A 1 80 ? 16.353 -5.101 -21.650 1.00 56.50 80 ARG A O 1
ATOM 645 N N . SER A 1 81 ? 15.595 -6.630 -23.094 1.00 60.62 81 SER A N 1
ATOM 646 C CA . SER A 1 81 ? 14.505 -7.012 -22.208 1.00 60.62 81 SER A CA 1
ATOM 647 C C . SER A 1 81 ? 15.111 -7.623 -20.941 1.00 60.62 81 SER A C 1
ATOM 649 O O . SER A 1 81 ? 16.099 -8.366 -20.997 1.00 60.62 81 SER A O 1
ATOM 651 N N . CYS A 1 82 ? 14.588 -7.254 -19.774 1.00 68.31 82 CYS A N 1
ATOM 652 C CA . CYS A 1 82 ? 14.951 -7.945 -18.548 1.00 68.31 82 CYS A CA 1
ATOM 653 C C . CYS A 1 82 ? 14.357 -9.354 -18.652 1.00 68.31 82 CYS A C 1
ATOM 655 O O . CYS A 1 82 ? 13.214 -9.576 -18.274 1.00 68.31 82 CYS A O 1
ATOM 657 N N . GLU A 1 83 ? 15.124 -10.307 -19.185 1.00 67.50 83 GLU A N 1
ATOM 658 C CA . GLU A 1 83 ? 14.660 -11.679 -19.435 1.00 67.50 83 GLU A CA 1
ATOM 659 C C . GLU A 1 83 ? 14.082 -12.309 -18.159 1.00 67.50 83 GLU A C 1
ATOM 661 O O . GLU A 1 83 ? 13.026 -12.925 -18.191 1.00 67.50 83 GLU A O 1
ATOM 666 N N . ASN A 1 84 ? 14.698 -12.035 -17.004 1.00 65.12 84 ASN A N 1
ATOM 667 C CA . ASN A 1 84 ? 14.207 -12.475 -15.696 1.00 65.12 84 ASN A CA 1
ATOM 668 C C . ASN A 1 84 ? 12.921 -11.761 -15.229 1.00 65.12 84 ASN A C 1
ATOM 670 O O . ASN A 1 84 ? 12.238 -12.271 -14.348 1.00 65.12 84 ASN A O 1
ATOM 674 N N . CYS A 1 85 ? 12.611 -10.579 -15.760 1.00 68.50 85 CYS A N 1
ATOM 675 C CA . CYS A 1 85 ? 11.370 -9.856 -15.484 1.00 68.50 85 CYS A CA 1
ATOM 676 C C . CYS A 1 85 ? 10.225 -10.354 -16.379 1.00 68.50 85 CYS A C 1
ATOM 678 O O . CYS A 1 85 ? 9.081 -10.357 -15.935 1.00 68.50 85 CYS A O 1
ATOM 680 N N . ASP A 1 86 ? 10.538 -10.800 -17.599 1.00 69.00 86 ASP A N 1
ATOM 681 C CA . ASP A 1 86 ? 9.560 -11.314 -18.566 1.00 69.00 86 ASP A CA 1
ATOM 682 C C . ASP A 1 86 ? 9.261 -12.808 -18.366 1.00 69.00 86 ASP A C 1
ATOM 684 O O . ASP A 1 86 ? 8.155 -13.268 -18.643 1.00 69.00 86 ASP A O 1
ATOM 688 N N . SER A 1 87 ? 10.247 -13.585 -17.902 1.00 65.88 87 SER A N 1
ATOM 689 C CA . SER A 1 87 ? 10.143 -15.042 -17.766 1.00 65.88 87 SER A CA 1
ATOM 690 C C . SER A 1 87 ? 9.675 -15.511 -16.389 1.00 65.88 87 SER A C 1
ATOM 692 O O . SER A 1 87 ? 9.498 -16.714 -16.192 1.00 65.88 87 SER A O 1
ATOM 694 N N . ARG A 1 88 ? 9.585 -14.612 -15.403 1.00 71.12 88 ARG A N 1
ATOM 695 C CA . ARG A 1 88 ? 9.159 -14.962 -14.046 1.00 71.12 88 ARG A CA 1
ATOM 696 C C . ARG A 1 88 ? 7.659 -14.813 -13.896 1.00 71.12 88 ARG A C 1
ATOM 698 O O . ARG A 1 88 ? 7.069 -13.835 -14.347 1.00 71.12 88 ARG A O 1
ATOM 705 N N . ASP A 1 89 ? 7.083 -15.767 -13.177 1.00 78.06 89 ASP A N 1
ATOM 706 C CA . ASP A 1 89 ? 5.735 -15.631 -12.650 1.00 78.06 89 ASP A CA 1
ATOM 707 C C . ASP A 1 89 ? 5.650 -14.358 -11.796 1.00 78.06 89 ASP A C 1
ATOM 709 O O . ASP A 1 89 ? 6.618 -13.973 -11.126 1.00 78.06 89 ASP A O 1
ATOM 713 N N . GLY A 1 90 ? 4.495 -13.691 -11.845 1.00 82.94 90 GLY A N 1
ATOM 714 C CA . GLY A 1 90 ? 4.237 -12.528 -11.003 1.00 82.94 90 GLY A CA 1
ATOM 715 C C . GLY A 1 90 ? 4.448 -12.869 -9.527 1.00 82.94 90 GLY A C 1
ATOM 716 O O . GLY A 1 90 ? 4.268 -14.014 -9.110 1.00 82.94 90 GLY A O 1
ATOM 717 N N . TYR A 1 91 ? 4.840 -11.881 -8.730 1.00 88.00 91 TYR A N 1
ATOM 718 C CA . TYR A 1 91 ? 5.040 -12.072 -7.294 1.00 88.00 91 TYR A CA 1
ATOM 719 C C . TYR A 1 91 ? 3.941 -11.381 -6.493 1.00 88.00 91 TYR A C 1
ATOM 721 O O . TYR A 1 91 ? 3.354 -10.392 -6.928 1.00 88.00 91 TYR A O 1
ATOM 729 N N . ASP A 1 92 ? 3.683 -11.896 -5.296 1.00 93.69 92 ASP A N 1
ATOM 730 C CA . ASP A 1 92 ? 2.773 -11.256 -4.356 1.00 93.69 92 ASP A CA 1
ATOM 731 C C . ASP A 1 92 ? 3.555 -10.279 -3.471 1.00 93.69 92 ASP A C 1
ATOM 733 O O . ASP A 1 92 ? 4.547 -10.654 -2.839 1.00 93.69 92 ASP A O 1
ATOM 737 N N . MET A 1 93 ? 3.091 -9.034 -3.391 1.00 93.81 93 MET A N 1
ATOM 738 C CA . MET A 1 93 ? 3.602 -8.040 -2.447 1.00 93.81 93 MET A CA 1
ATOM 739 C C . MET A 1 93 ? 2.734 -8.037 -1.190 1.00 93.81 93 MET A C 1
ATOM 741 O O . MET A 1 93 ? 1.505 -7.962 -1.271 1.00 93.81 93 MET A O 1
ATOM 745 N N . TYR A 1 94 ? 3.385 -8.108 -0.029 1.00 95.88 94 TYR A N 1
ATOM 746 C CA . TYR A 1 94 ? 2.745 -8.217 1.280 1.00 95.88 94 TYR A CA 1
ATOM 747 C C . TYR A 1 94 ? 3.084 -6.997 2.129 1.00 95.88 94 TYR A C 1
ATOM 749 O O . TYR A 1 94 ? 4.245 -6.779 2.465 1.00 95.88 94 TYR A O 1
ATOM 757 N N . ILE A 1 95 ? 2.067 -6.247 2.545 1.00 96.50 95 ILE A N 1
ATOM 758 C CA . ILE A 1 95 ? 2.227 -5.100 3.445 1.00 96.50 95 ILE A CA 1
ATOM 759 C C . ILE A 1 95 ? 1.513 -5.414 4.759 1.00 96.50 95 ILE A C 1
ATOM 761 O O . ILE A 1 95 ? 0.317 -5.702 4.765 1.00 96.50 95 ILE A O 1
ATOM 765 N N . ASP A 1 96 ? 2.251 -5.407 5.872 1.00 95.00 96 ASP A N 1
ATOM 766 C CA . ASP A 1 96 ? 1.695 -5.650 7.209 1.00 95.00 96 ASP A CA 1
ATOM 767 C C . ASP A 1 96 ? 0.827 -4.460 7.636 1.00 95.00 96 ASP A C 1
ATOM 769 O O . ASP A 1 96 ? 1.326 -3.363 7.878 1.00 95.00 96 ASP A O 1
ATOM 773 N N . VAL A 1 97 ? -0.483 -4.684 7.743 1.00 96.44 97 VAL A N 1
ATOM 774 C CA . VAL A 1 97 ? -1.468 -3.660 8.123 1.00 96.44 97 VAL A CA 1
ATOM 775 C C . VAL A 1 97 ? -1.925 -3.790 9.578 1.00 96.44 97 VAL A C 1
ATOM 777 O O . VAL A 1 97 ? -2.822 -3.074 10.024 1.00 96.44 97 VAL A O 1
ATOM 780 N N . THR A 1 98 ? -1.318 -4.696 10.347 1.00 94.38 98 THR A N 1
ATOM 781 C CA . THR A 1 98 ? -1.743 -5.045 11.711 1.00 94.38 98 THR A CA 1
ATOM 782 C C . THR A 1 98 ? -1.691 -3.843 12.645 1.00 94.38 98 THR A C 1
ATOM 784 O O . THR A 1 98 ? -2.657 -3.549 13.354 1.00 94.38 98 THR A O 1
ATOM 787 N N . ALA A 1 99 ? -0.580 -3.102 12.608 1.00 93.00 99 ALA A N 1
ATOM 788 C CA . ALA A 1 99 ? -0.402 -1.918 13.437 1.00 93.00 99 ALA A CA 1
ATOM 789 C C . ALA A 1 99 ? -1.441 -0.836 13.107 1.00 93.00 99 ALA A C 1
ATOM 791 O O . ALA A 1 99 ? -1.996 -0.235 14.025 1.00 93.00 99 ALA A O 1
ATOM 792 N N . ALA A 1 100 ? -1.755 -0.636 11.824 1.00 95.06 100 ALA A N 1
ATOM 793 C CA . ALA A 1 100 ? -2.746 0.342 11.390 1.00 95.06 100 ALA A CA 1
ATOM 794 C C . ALA A 1 100 ? -4.171 -0.056 11.780 1.00 95.06 100 ALA A C 1
ATOM 796 O O . ALA A 1 100 ? -4.903 0.775 12.315 1.00 95.06 100 ALA A O 1
ATOM 797 N N . LEU A 1 101 ? -4.560 -1.321 11.596 1.00 94.94 101 LEU A N 1
ATOM 798 C CA . LEU A 1 101 ? -5.858 -1.828 12.056 1.00 94.94 101 LEU A CA 1
ATOM 799 C C . LEU A 1 101 ? -6.047 -1.586 13.557 1.00 94.94 101 LEU A C 1
ATOM 801 O O . LEU A 1 101 ? -7.083 -1.076 13.982 1.00 94.94 101 LEU A O 1
ATOM 805 N N . ARG A 1 102 ? -5.017 -1.884 14.355 1.00 92.81 102 ARG A N 1
ATOM 806 C CA . ARG A 1 102 ? -5.033 -1.673 15.804 1.00 92.81 102 ARG A CA 1
ATOM 807 C C . ARG A 1 102 ? -5.117 -0.194 16.178 1.00 92.81 102 ARG A C 1
ATOM 809 O O . ARG A 1 102 ? -5.953 0.161 17.004 1.00 92.81 102 ARG A O 1
ATOM 816 N N . SER A 1 103 ? -4.288 0.661 15.578 1.00 92.25 103 SER A N 1
ATOM 817 C CA . SER A 1 103 ? -4.293 2.107 15.848 1.00 92.25 103 SER A CA 1
ATOM 818 C C . SER A 1 103 ? -5.634 2.757 15.505 1.00 92.25 103 SER A C 1
ATOM 820 O O . SER A 1 103 ? -6.082 3.646 16.223 1.00 92.25 103 SER A O 1
ATOM 822 N N . ASN A 1 104 ? -6.311 2.267 14.463 1.00 90.62 104 ASN A N 1
ATOM 823 C CA . ASN A 1 104 ? -7.639 2.733 14.059 1.00 90.62 104 ASN A CA 1
ATOM 824 C C . ASN A 1 104 ? -8.793 1.994 14.763 1.00 90.62 104 ASN A C 1
ATOM 826 O O . ASN A 1 104 ? -9.955 2.283 14.493 1.00 90.62 104 ASN A O 1
ATOM 830 N N . GLN A 1 105 ? -8.498 1.041 15.659 1.00 93.81 105 GLN A N 1
ATOM 831 C CA . GLN A 1 105 ? -9.490 0.198 16.345 1.00 93.81 105 GLN A CA 1
ATOM 832 C C . GLN A 1 105 ? -10.449 -0.518 15.373 1.00 93.81 105 GLN A C 1
ATOM 834 O O . GLN A 1 105 ? -11.624 -0.745 15.671 1.00 93.81 105 GLN A O 1
ATOM 839 N N . LEU A 1 106 ? -9.940 -0.893 14.197 1.00 94.38 106 LEU A N 1
ATOM 840 C CA . LEU A 1 106 ? -10.704 -1.546 13.145 1.00 94.38 106 LEU A CA 1
ATOM 841 C C . LEU A 1 106 ? -10.531 -3.059 13.211 1.00 94.38 106 LEU A C 1
ATOM 843 O O . LEU A 1 106 ? -9.426 -3.598 13.189 1.00 94.38 106 LEU A O 1
ATOM 847 N N . HIS A 1 107 ? -11.659 -3.764 13.222 1.00 93.38 107 HIS A N 1
ATOM 848 C CA . HIS A 1 107 ? -11.656 -5.195 12.966 1.00 93.38 107 HIS A CA 1
ATOM 849 C C . HIS A 1 107 ? -11.426 -5.431 11.460 1.00 93.38 107 HIS A C 1
ATOM 851 O O . HIS A 1 107 ? -12.111 -4.791 10.663 1.00 93.38 107 HIS A O 1
ATOM 857 N N . PRO A 1 108 ? -10.575 -6.386 11.036 1.00 92.56 108 PRO A N 1
ATOM 858 C CA . PRO A 1 108 ? -10.251 -6.614 9.620 1.00 92.56 108 PRO A CA 1
ATOM 859 C C . PRO A 1 108 ? -11.475 -6.748 8.701 1.00 92.56 108 PRO A C 1
ATOM 861 O O . PRO A 1 108 ? -11.504 -6.199 7.612 1.00 92.56 108 PRO A O 1
ATOM 864 N N . LYS A 1 109 ? -12.542 -7.416 9.164 1.00 93.62 109 LYS A N 1
ATOM 865 C CA . LYS A 1 109 ? -13.813 -7.558 8.413 1.00 93.62 109 LYS A CA 1
ATOM 866 C C . LYS A 1 109 ? -14.577 -6.248 8.160 1.00 93.62 109 LYS A C 1
ATOM 868 O O . LYS A 1 109 ? -15.527 -6.251 7.389 1.00 93.62 109 LYS A O 1
ATOM 873 N N . ARG A 1 110 ? -14.235 -5.176 8.871 1.00 95.25 110 ARG A N 1
ATOM 874 C CA . ARG A 1 110 ? -14.820 -3.834 8.736 1.00 95.25 110 ARG A CA 1
ATOM 875 C C . ARG A 1 110 ? -13.848 -2.844 8.099 1.00 95.25 110 ARG A C 1
ATOM 877 O O . ARG A 1 110 ? -14.205 -1.686 7.927 1.00 95.25 110 ARG A O 1
ATOM 884 N N . ALA A 1 111 ? -12.632 -3.283 7.799 1.00 95.50 111 ALA A N 1
ATOM 885 C CA . ALA A 1 111 ? -11.630 -2.460 7.165 1.00 95.50 111 ALA A CA 1
ATOM 886 C C . ALA A 1 111 ? -11.730 -2.586 5.643 1.00 95.50 111 ALA A C 1
ATOM 888 O O . ALA A 1 111 ? -11.986 -3.668 5.114 1.00 95.50 111 ALA A O 1
ATOM 889 N N . ALA A 1 112 ? -11.491 -1.479 4.958 1.00 95.94 112 ALA A N 1
ATOM 890 C CA . ALA A 1 112 ? -11.201 -1.436 3.537 1.00 95.94 112 ALA A CA 1
ATOM 891 C C . ALA A 1 112 ? -9.768 -0.926 3.333 1.00 95.94 112 ALA A C 1
ATOM 893 O O . ALA A 1 112 ? -9.209 -0.233 4.190 1.00 95.94 112 ALA A O 1
ATOM 894 N N . LEU A 1 113 ? -9.171 -1.336 2.215 1.00 96.00 113 LEU A N 1
ATOM 895 C CA . LEU A 1 113 ? -7.827 -0.946 1.812 1.00 96.00 113 LEU A CA 1
ATOM 896 C C . LEU A 1 113 ? -7.925 0.057 0.669 1.00 96.00 113 LEU A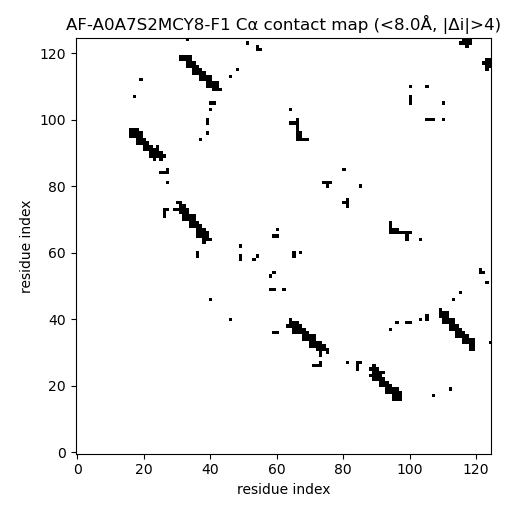 C 1
ATOM 898 O O . LEU A 1 113 ? -8.691 -0.146 -0.271 1.00 96.00 113 LEU A O 1
ATOM 902 N N . ALA A 1 114 ? -7.099 1.088 0.738 1.00 95.94 114 ALA A N 1
ATOM 903 C CA . ALA A 1 114 ? -6.853 2.004 -0.360 1.00 95.94 114 ALA A CA 1
ATOM 904 C C . ALA A 1 114 ? -5.349 2.090 -0.613 1.00 95.94 114 ALA A C 1
ATOM 906 O O . ALA A 1 114 ? -4.548 1.807 0.281 1.00 95.94 114 ALA A O 1
ATOM 907 N N . ALA A 1 115 ? -4.963 2.464 -1.827 1.00 95.06 115 ALA A N 1
ATOM 908 C CA . ALA A 1 115 ? -3.565 2.626 -2.181 1.00 95.06 115 ALA A CA 1
ATOM 909 C C . ALA A 1 115 ? -3.358 3.882 -3.025 1.00 95.06 115 ALA A C 1
ATOM 911 O O . ALA A 1 115 ? -4.188 4.205 -3.873 1.00 95.06 115 ALA A O 1
ATOM 912 N N . VAL A 1 116 ? -2.240 4.560 -2.786 1.00 95.06 116 VAL A N 1
ATOM 913 C CA . VAL A 1 116 ? -1.682 5.581 -3.674 1.00 95.06 116 VAL A CA 1
ATOM 914 C C . VAL A 1 116 ? -0.431 4.984 -4.297 1.00 95.06 116 VAL A C 1
ATOM 916 O O . VAL A 1 116 ? 0.417 4.453 -3.579 1.00 95.06 116 VAL A O 1
ATOM 919 N N . VAL A 1 117 ? -0.329 5.045 -5.620 1.00 93.44 117 VAL A N 1
ATOM 920 C CA . VAL A 1 117 ? 0.838 4.570 -6.364 1.00 93.44 117 VAL A CA 1
ATOM 921 C C . VAL A 1 117 ? 1.519 5.781 -6.975 1.00 93.44 117 VAL A C 1
ATOM 923 O O . VAL A 1 117 ? 0.861 6.564 -7.653 1.00 93.44 117 VAL A O 1
ATOM 926 N N . LEU A 1 118 ? 2.810 5.941 -6.706 1.00 92.94 118 LEU A N 1
ATOM 927 C CA . LEU A 1 118 ? 3.641 6.973 -7.315 1.00 92.94 118 LEU A CA 1
ATOM 928 C C . LEU A 1 118 ? 4.634 6.347 -8.290 1.00 92.94 118 LEU A C 1
ATOM 930 O O . LEU A 1 118 ? 5.152 5.266 -8.006 1.00 92.94 118 LEU A O 1
ATOM 934 N N . ASP A 1 119 ? 4.932 7.023 -9.393 1.00 90.19 119 ASP A N 1
ATOM 935 C CA . ASP A 1 119 ? 6.079 6.696 -10.242 1.00 90.19 119 ASP A CA 1
ATOM 936 C C . ASP A 1 119 ? 7.407 7.225 -9.650 1.00 90.19 119 ASP A C 1
ATOM 938 O O . ASP A 1 119 ? 7.460 7.703 -8.512 1.00 90.19 119 ASP A O 1
ATOM 942 N N . ASP A 1 120 ? 8.508 7.113 -10.396 1.00 84.69 120 ASP A N 1
ATOM 943 C CA . ASP A 1 120 ? 9.822 7.636 -9.994 1.00 84.69 120 ASP A CA 1
ATOM 944 C C . ASP A 1 120 ? 9.923 9.161 -9.954 1.00 84.69 120 ASP A C 1
ATOM 946 O O . ASP A 1 120 ? 10.830 9.686 -9.304 1.00 84.69 120 ASP A O 1
ATOM 950 N N . ASN A 1 121 ? 9.010 9.874 -10.610 1.00 85.12 121 ASN A N 1
ATOM 951 C CA . ASN A 1 121 ? 8.944 11.332 -10.572 1.00 85.12 121 ASN A CA 1
ATOM 952 C C . ASN A 1 121 ? 8.120 11.833 -9.377 1.00 85.12 121 ASN A C 1
ATOM 954 O O . ASN A 1 121 ? 8.135 13.029 -9.086 1.00 85.12 121 ASN A O 1
ATOM 958 N N . GLY A 1 122 ? 7.451 10.926 -8.655 1.00 82.62 122 GLY A N 1
ATOM 959 C CA . GLY A 1 122 ? 6.532 11.263 -7.571 1.00 82.62 122 GLY A CA 1
ATOM 960 C C . GLY A 1 122 ? 5.129 11.621 -8.062 1.00 82.62 122 GLY A C 1
ATOM 961 O O . GLY A 1 122 ? 4.329 12.138 -7.277 1.00 82.62 122 GLY A O 1
ATOM 962 N N . ASP A 1 123 ? 4.825 11.339 -9.331 1.00 85.44 123 ASP A N 1
ATOM 963 C CA . ASP A 1 123 ? 3.512 11.547 -9.928 1.00 85.44 123 ASP A CA 1
ATOM 964 C C . ASP A 1 123 ? 2.609 10.340 -9.655 1.00 85.44 123 ASP A C 1
ATOM 966 O O . ASP A 1 123 ? 3.065 9.197 -9.592 1.00 85.44 123 ASP A O 1
ATOM 970 N N . VAL A 1 124 ? 1.306 10.580 -9.495 1.00 84.69 124 VAL A N 1
ATOM 971 C CA . VAL A 1 124 ? 0.331 9.501 -9.275 1.00 84.69 124 VAL A CA 1
ATOM 972 C C . VAL A 1 124 ? 0.177 8.673 -10.555 1.00 84.69 124 VAL A C 1
ATOM 974 O O . VAL A 1 124 ? -0.171 9.220 -11.604 1.00 84.69 124 VAL A O 1
ATOM 977 N N . ALA A 1 125 ? 0.429 7.365 -10.448 1.00 77.12 125 ALA A N 1
ATOM 978 C CA . ALA A 1 125 ? 0.406 6.399 -11.551 1.00 77.12 125 ALA A CA 1
ATOM 979 C C . ALA A 1 125 ? -0.975 5.770 -11.802 1.00 77.12 125 ALA A C 1
ATOM 981 O O . ALA A 1 125 ? -1.749 5.589 -10.831 1.00 77.12 125 ALA A O 1
#

pLDDT: mean 84.41, std 12.54, range [54.0, 97.44]

Foldseek 3Di:
DDDDDPDPDPPPVDDDWDKDKDPFAQLLVVVFKKKKWKFKDFPVDDDDQQDLVDLDPVSSCPDQRTQDMDIRDDDPPVPDDPCCSVVDTGHMDITTRRVSCVVNVHDPVRMDMDMFMATPVSHTD

Sequence (125 aa):
DALPSPPRSRLQLREMPYYAIFREIKVAELNRPVSVYVYVHDASTPWTPPSFDDTSEETLRQAAGFAGADGIFFFALQDRSCENCDSRDGYDMYIDVTAALRSNQLHPKRAALAAVVLDDNGDVA